Protein AF-A0A0X3W0X3-F1 (afdb_monomer_lite)

Sequence (155 aa):
MVLRRHDHRSLRGWVQRVNMFHTEGRLDRLHELTGGWPLLVDRAHRLHEELGDPDEVLRHLAGLRADRAQARAFAEATGVYADQLLAAGYQALTDEFKDDLFDLEGAVTAVALKIDDEDEARWIVDFLDALQVFDREDAQLRLESVLRECVALNG

Structure (mmCIF, N/CA/C/O backbone):
data_AF-A0A0X3W0X3-F1
#
_entry.id   AF-A0A0X3W0X3-F1
#
loop_
_atom_site.group_PDB
_atom_site.id
_atom_site.type_symbol
_atom_site.label_atom_id
_atom_site.label_alt_id
_atom_site.label_comp_id
_atom_site.label_asym_id
_atom_site.label_entity_id
_atom_site.label_seq_id
_atom_site.pdbx_PDB_ins_code
_atom_site.Cartn_x
_atom_site.Cartn_y
_atom_site.Cartn_z
_atom_site.occupancy
_atom_site.B_iso_or_equiv
_atom_site.auth_seq_id
_atom_site.auth_comp_id
_atom_site.auth_asym_id
_atom_site.auth_atom_id
_atom_site.pdbx_PDB_model_num
ATOM 1 N N . MET A 1 1 ? -8.403 -14.272 -8.710 1.00 42.38 1 MET A N 1
ATOM 2 C CA . MET A 1 1 ? -9.332 -13.138 -8.527 1.00 42.38 1 MET A CA 1
ATOM 3 C C . MET A 1 1 ? -8.670 -12.201 -7.534 1.00 42.38 1 MET A C 1
ATOM 5 O O . MET A 1 1 ? -8.570 -12.570 -6.373 1.00 42.38 1 MET A O 1
ATOM 9 N N . VAL A 1 2 ? -8.109 -11.083 -8.000 1.00 53.50 2 VAL A N 1
ATOM 10 C CA . VAL A 1 2 ? -7.491 -10.074 -7.122 1.00 53.50 2 VAL A CA 1
ATOM 11 C C . VAL A 1 2 ? -8.631 -9.336 -6.419 1.00 53.50 2 VAL A C 1
ATOM 13 O O . VAL A 1 2 ? -9.566 -8.881 -7.081 1.00 53.50 2 VAL A O 1
ATOM 16 N N . LEU A 1 3 ? -8.631 -9.313 -5.085 1.00 61.25 3 LEU A N 1
ATOM 17 C CA . LEU A 1 3 ? -9.647 -8.585 -4.326 1.00 61.25 3 LEU A CA 1
ATOM 18 C C . LEU A 1 3 ? -9.376 -7.089 -4.476 1.00 61.25 3 LEU A C 1
ATOM 20 O O . LEU A 1 3 ? -8.299 -6.615 -4.126 1.00 61.25 3 LEU A O 1
ATOM 24 N N . ARG A 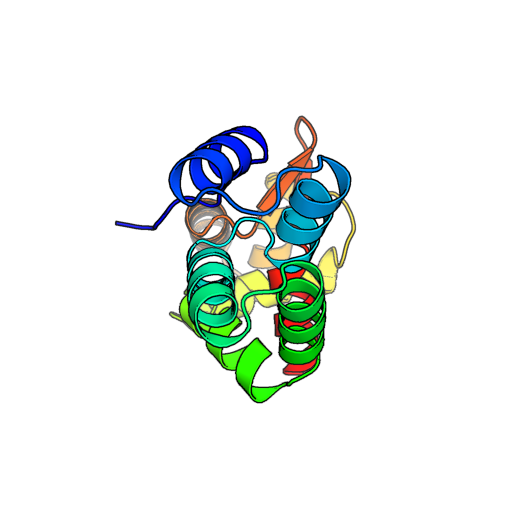1 4 ? -10.359 -6.362 -5.013 1.00 80.75 4 ARG A N 1
ATOM 25 C CA . ARG A 1 4 ? -10.229 -4.933 -5.288 1.00 80.75 4 ARG A CA 1
ATOM 26 C C . ARG A 1 4 ? -10.150 -4.137 -3.978 1.00 80.75 4 ARG A C 1
ATOM 28 O O . ARG A 1 4 ? -11.010 -4.328 -3.118 1.00 80.75 4 ARG A O 1
ATOM 35 N N . ARG A 1 5 ? -9.179 -3.225 -3.854 1.00 89.81 5 ARG A N 1
ATOM 36 C CA . ARG A 1 5 ? -9.085 -2.216 -2.789 1.00 89.81 5 ARG A CA 1
ATOM 37 C C . ARG A 1 5 ? -10.403 -1.460 -2.648 1.00 89.81 5 ARG A C 1
ATOM 39 O O . ARG A 1 5 ? -11.030 -1.077 -3.641 1.00 89.81 5 ARG A O 1
ATOM 46 N N . HIS A 1 6 ? -10.807 -1.260 -1.402 1.00 85.19 6 HIS A N 1
ATOM 47 C CA . HIS A 1 6 ? -11.977 -0.492 -1.031 1.00 85.19 6 HIS A CA 1
ATOM 48 C C . HIS A 1 6 ? -11.707 1.004 -1.185 1.00 85.19 6 HIS A C 1
ATOM 50 O O . HIS A 1 6 ? -10.951 1.581 -0.412 1.00 85.19 6 HIS A O 1
ATOM 56 N N . ASP A 1 7 ? -12.373 1.648 -2.141 1.00 83.88 7 ASP A N 1
ATOM 57 C CA . ASP A 1 7 ? -12.522 3.104 -2.125 1.00 83.88 7 ASP A CA 1
ATOM 58 C C . ASP A 1 7 ? -13.420 3.558 -0.952 1.00 83.88 7 ASP A C 1
ATOM 60 O O . ASP A 1 7 ? -14.127 2.757 -0.332 1.00 83.88 7 ASP A O 1
ATOM 64 N N . HIS A 1 8 ? -13.459 4.863 -0.663 1.00 81.00 8 HIS A N 1
ATOM 65 C CA . HIS A 1 8 ? -14.288 5.413 0.421 1.00 81.00 8 HIS A CA 1
ATOM 66 C C . HIS A 1 8 ? -15.764 4.985 0.334 1.00 81.00 8 HIS A C 1
ATOM 68 O O . HIS A 1 8 ? -16.419 4.753 1.353 1.00 81.00 8 HIS A O 1
ATOM 74 N N . ARG A 1 9 ? -16.308 4.842 -0.882 1.00 83.44 9 ARG A N 1
ATOM 75 C CA . ARG A 1 9 ? -17.707 4.454 -1.099 1.00 83.44 9 ARG A CA 1
ATOM 76 C C . ARG A 1 9 ? -17.956 2.991 -0.736 1.00 83.44 9 ARG A C 1
ATOM 78 O O . ARG A 1 9 ? -18.929 2.682 -0.048 1.00 83.44 9 ARG A O 1
ATOM 85 N N . SER A 1 10 ? -17.113 2.088 -1.215 1.00 84.31 10 SER A N 1
ATOM 86 C CA . SER A 1 10 ? -17.209 0.657 -0.938 1.00 84.31 10 SER A CA 1
ATOM 87 C C . SER A 1 10 ? -16.852 0.346 0.513 1.00 84.31 10 SER A C 1
ATOM 89 O O . SER A 1 10 ? -17.510 -0.508 1.108 1.00 84.31 10 SER A O 1
ATOM 91 N N . LEU A 1 11 ? -15.920 1.092 1.118 1.00 84.44 11 LEU A N 1
ATOM 92 C CA . LEU A 1 11 ? -15.623 1.005 2.545 1.00 84.44 11 LEU A CA 1
ATOM 93 C C . LEU A 1 11 ? -16.825 1.452 3.383 1.00 84.44 11 LEU A C 1
ATOM 95 O O . LEU A 1 11 ? -17.216 0.743 4.302 1.00 84.44 11 LEU A O 1
ATOM 99 N N . ARG A 1 12 ? -17.501 2.551 3.018 1.00 83.12 12 ARG A N 1
ATOM 100 C CA . ARG A 1 12 ? -18.757 2.976 3.667 1.00 83.12 12 ARG A CA 1
ATOM 101 C C . ARG A 1 12 ? -19.829 1.882 3.598 1.00 83.12 12 ARG A C 1
ATOM 103 O O . ARG A 1 12 ? -20.483 1.598 4.598 1.00 83.12 12 ARG A O 1
ATOM 110 N N . GLY A 1 13 ? -19.990 1.241 2.439 1.00 82.88 13 GLY A N 1
ATOM 111 C CA . GLY A 1 13 ? -20.916 0.116 2.272 1.00 82.88 13 GLY A CA 1
ATOM 112 C C . GLY A 1 13 ? -20.517 -1.126 3.079 1.00 82.88 13 GLY A C 1
ATOM 113 O O . GLY A 1 13 ? -21.378 -1.840 3.591 1.00 82.88 13 GLY A O 1
ATOM 114 N N . TRP A 1 14 ? -19.218 -1.386 3.232 1.00 83.94 14 TRP A N 1
ATOM 115 C CA . TRP A 1 14 ? -18.713 -2.426 4.124 1.00 83.94 14 TRP A CA 1
ATOM 116 C C . TRP A 1 14 ? -19.047 -2.103 5.584 1.00 83.94 14 TRP A C 1
ATOM 118 O O . TRP A 1 14 ? -19.745 -2.891 6.218 1.00 83.94 14 TRP A O 1
ATOM 128 N N . VAL A 1 15 ? -18.686 -0.909 6.061 1.00 82.56 15 VAL A N 1
ATOM 129 C CA . VAL A 1 15 ? -18.931 -0.421 7.427 1.00 82.56 15 VAL A CA 1
ATOM 130 C C . VAL A 1 15 ? -20.416 -0.489 7.816 1.00 82.56 15 VAL A C 1
ATOM 132 O O . VAL A 1 15 ? -20.745 -0.876 8.937 1.00 82.56 15 VAL A O 1
ATOM 135 N N . GLN A 1 16 ? -21.328 -0.183 6.887 1.00 81.56 16 GLN A N 1
ATOM 136 C CA . GLN A 1 16 ? -22.775 -0.310 7.1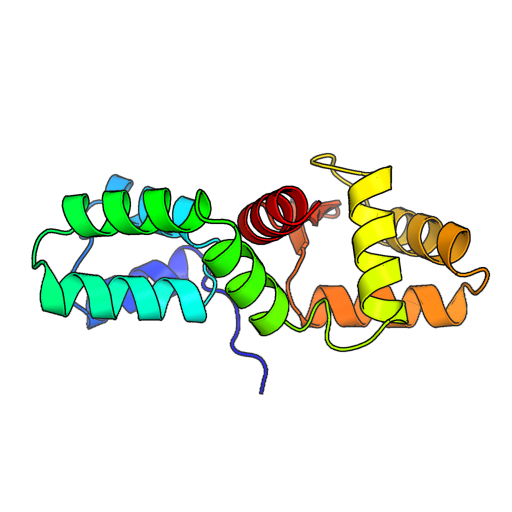07 1.00 81.56 16 GLN A CA 1
ATOM 137 C C . GLN A 1 16 ? -23.228 -1.760 7.326 1.00 81.56 16 GLN A C 1
ATOM 139 O O . GLN A 1 16 ? -24.101 -2.000 8.156 1.00 81.56 16 GLN A O 1
ATOM 144 N N . ARG A 1 17 ? -22.645 -2.732 6.610 1.00 78.94 17 ARG A N 1
ATOM 145 C CA . ARG A 1 17 ? -22.991 -4.158 6.764 1.00 78.94 17 ARG A CA 1
ATOM 146 C C . ARG A 1 17 ? -22.500 -4.729 8.082 1.00 78.94 17 ARG A C 1
ATOM 148 O O . ARG A 1 17 ? -23.203 -5.519 8.700 1.00 78.94 17 ARG A O 1
ATOM 155 N N . VAL A 1 18 ? -21.301 -4.334 8.489 1.00 75.81 18 VAL A N 1
ATOM 156 C CA . VAL A 1 18 ? -20.687 -4.804 9.732 1.00 75.81 18 VAL A CA 1
ATOM 157 C C . VAL A 1 18 ? -21.079 -3.954 10.952 1.00 75.81 18 VAL A C 1
ATOM 159 O O . VAL A 1 18 ? -20.648 -4.247 12.061 1.00 75.81 18 VAL A O 1
ATOM 162 N N . ASN A 1 19 ? -21.923 -2.930 10.752 1.00 74.62 19 ASN A N 1
ATOM 163 C CA . ASN A 1 19 ? -22.467 -2.026 11.768 1.00 74.62 19 ASN A CA 1
ATOM 164 C C . ASN A 1 19 ? -21.405 -1.499 12.759 1.00 74.62 19 ASN A C 1
ATOM 166 O O . ASN A 1 19 ? -21.554 -1.630 13.972 1.00 74.62 19 ASN A O 1
ATOM 170 N N . MET A 1 20 ? -20.322 -0.924 12.228 1.00 73.94 20 MET A N 1
ATOM 171 C CA . MET A 1 20 ? -19.208 -0.356 13.009 1.00 73.94 20 MET A CA 1
ATOM 172 C C . MET A 1 20 ? -18.789 1.020 12.459 1.00 73.94 20 MET A C 1
ATOM 174 O O . MET A 1 20 ? -19.489 1.553 11.609 1.00 73.94 20 MET A O 1
ATOM 178 N N . PHE A 1 21 ? -17.699 1.629 12.960 1.00 76.88 21 PHE A N 1
ATOM 179 C CA . PHE A 1 21 ? -17.067 2.876 12.454 1.00 76.88 21 PHE A CA 1
ATOM 180 C C . PHE A 1 21 ? -18.032 3.960 11.914 1.00 76.88 21 PHE A C 1
ATOM 182 O O . PHE A 1 21 ? -17.801 4.552 10.865 1.00 76.88 21 PHE A O 1
ATOM 189 N N . HIS A 1 22 ? -19.131 4.227 12.627 1.00 74.44 22 HIS A N 1
ATOM 190 C CA . HIS A 1 22 ? -20.265 5.000 12.095 1.00 74.44 22 HIS A CA 1
ATOM 191 C C . HIS A 1 22 ? -20.010 6.493 11.866 1.00 74.44 22 HIS A C 1
ATOM 193 O O . HIS A 1 22 ? -20.834 7.165 11.248 1.00 74.44 22 HIS A O 1
ATOM 199 N N . THR A 1 23 ? -18.916 7.031 12.398 1.00 83.31 23 THR A N 1
ATOM 200 C CA . THR A 1 23 ? -18.562 8.437 12.212 1.00 83.31 23 THR A CA 1
ATOM 201 C C . THR A 1 23 ? -17.663 8.579 10.993 1.00 83.31 23 THR A C 1
ATOM 203 O O . THR A 1 23 ? -16.784 7.746 10.773 1.00 83.31 23 THR A O 1
ATOM 206 N N . GLU A 1 24 ? -17.843 9.654 10.223 1.00 81.25 24 GLU A N 1
ATOM 207 C CA . GLU A 1 24 ? -17.000 9.914 9.046 1.00 81.25 24 GLU A CA 1
ATOM 208 C C . GLU A 1 24 ? -15.513 9.951 9.427 1.00 81.25 24 GLU A C 1
ATOM 210 O O . GLU A 1 24 ? -14.723 9.243 8.820 1.00 81.25 24 GLU A O 1
ATOM 215 N N . GLY A 1 25 ? -15.151 10.589 10.546 1.00 85.94 25 GLY A N 1
ATOM 216 C CA . GLY A 1 25 ? -13.759 10.599 11.014 1.00 85.94 25 GLY A CA 1
ATOM 217 C C . GLY A 1 25 ? -1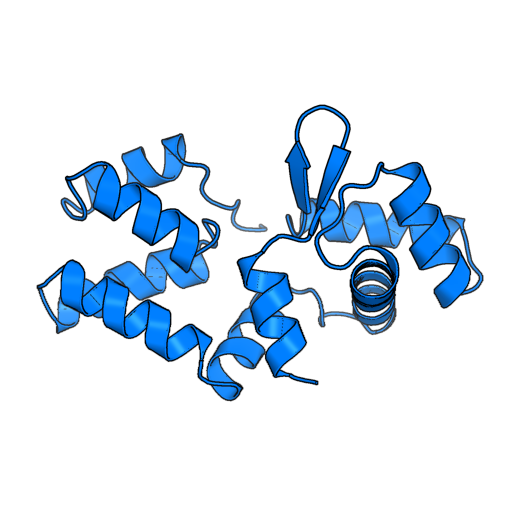3.171 9.217 11.344 1.00 85.94 25 GLY A C 1
ATOM 218 O O . GLY A 1 25 ? -11.971 9.010 11.185 1.00 85.94 25 GLY A O 1
ATOM 219 N N . ARG A 1 26 ? -13.984 8.240 11.774 1.00 87.69 26 ARG A N 1
ATOM 220 C CA . ARG A 1 26 ? -13.509 6.862 12.000 1.00 87.69 26 ARG A CA 1
ATOM 221 C C . ARG A 1 26 ? -13.390 6.080 10.698 1.00 87.69 26 ARG A C 1
ATOM 223 O O . ARG A 1 26 ? -12.477 5.270 10.572 1.00 87.69 26 ARG A O 1
ATOM 230 N N . LEU A 1 27 ? -14.290 6.322 9.747 1.00 88.44 27 LEU A N 1
ATOM 231 C CA . LEU A 1 27 ? -14.207 5.749 8.406 1.00 88.44 27 LEU A CA 1
ATOM 232 C C . LEU A 1 27 ? -12.954 6.250 7.676 1.00 88.44 27 LEU A C 1
ATOM 234 O O . LEU A 1 27 ? -12.218 5.438 7.121 1.00 88.44 27 LEU A O 1
ATOM 238 N N . ASP A 1 28 ? -12.686 7.553 7.737 1.00 89.81 28 ASP A N 1
ATOM 239 C CA . ASP A 1 28 ? -11.507 8.169 7.126 1.00 89.81 28 ASP A CA 1
ATOM 240 C C . ASP A 1 28 ? -10.230 7.613 7.761 1.00 89.81 28 ASP A C 1
ATOM 242 O O . ASP A 1 28 ? -9.312 7.190 7.060 1.00 89.81 28 ASP A O 1
ATOM 246 N N . ARG A 1 29 ? -10.205 7.495 9.096 1.00 91.38 29 ARG A N 1
ATOM 247 C CA . ARG A 1 29 ? -9.070 6.897 9.806 1.00 91.38 29 ARG A CA 1
ATOM 248 C C . ARG A 1 29 ? -8.876 5.420 9.469 1.00 91.38 29 ARG A C 1
ATOM 250 O O . ARG A 1 29 ? -7.740 4.965 9.365 1.00 91.38 29 ARG A O 1
ATOM 257 N N . LEU A 1 30 ? -9.956 4.658 9.291 1.00 91.81 30 LEU A N 1
ATOM 258 C CA . LEU A 1 30 ? -9.875 3.272 8.834 1.00 91.81 30 LEU A CA 1
ATOM 259 C C . LEU A 1 30 ? -9.295 3.202 7.417 1.00 91.81 30 LEU A C 1
ATOM 261 O O . LEU A 1 30 ? -8.426 2.370 7.160 1.00 91.81 30 LEU A O 1
ATOM 265 N N . HIS A 1 31 ? -9.742 4.069 6.507 1.00 91.88 31 HIS A N 1
ATOM 266 C CA . HIS A 1 31 ? -9.207 4.130 5.150 1.00 91.88 31 HIS A CA 1
ATOM 267 C C . HIS A 1 31 ? -7.718 4.497 5.157 1.00 91.88 31 HIS A C 1
ATOM 269 O O . HIS A 1 31 ? -6.927 3.805 4.532 1.00 91.88 31 HIS A O 1
ATOM 275 N N . GLU A 1 32 ? -7.313 5.512 5.920 1.00 92.00 32 GLU A N 1
ATOM 276 C CA . GLU A 1 32 ? -5.908 5.910 6.089 1.00 92.00 32 GLU A CA 1
ATOM 277 C C . GLU A 1 32 ? -5.046 4.764 6.643 1.00 92.00 32 GLU A C 1
ATOM 279 O O . GLU A 1 32 ? -3.923 4.533 6.193 1.00 92.00 32 GLU A O 1
ATOM 284 N N . LEU A 1 33 ? -5.572 4.010 7.615 1.00 92.50 33 LEU A N 1
ATOM 285 C CA . LEU A 1 33 ? -4.839 2.911 8.235 1.00 92.50 33 LEU A CA 1
ATOM 286 C C . LEU A 1 33 ? -4.729 1.678 7.340 1.00 92.50 33 LEU A C 1
ATOM 288 O O . LEU A 1 33 ? -3.759 0.934 7.471 1.00 92.50 33 LEU A O 1
ATOM 292 N N . THR A 1 34 ? -5.698 1.460 6.456 1.00 92.88 34 THR A N 1
ATOM 293 C CA . THR A 1 34 ? -5.798 0.232 5.659 1.00 92.88 34 THR A CA 1
ATOM 294 C C . THR A 1 34 ? -5.497 0.429 4.183 1.00 92.88 34 THR A C 1
ATOM 296 O O . THR A 1 34 ? -5.371 -0.569 3.488 1.00 92.88 34 THR A O 1
ATOM 299 N N . GLY A 1 35 ? -5.454 1.659 3.668 1.00 91.62 35 GLY A N 1
ATOM 300 C CA . GLY A 1 35 ? -5.383 1.950 2.231 1.00 91.62 35 GLY A CA 1
ATOM 301 C C . GLY A 1 35 ? -6.562 1.368 1.438 1.00 91.62 35 GLY A C 1
ATOM 302 O O . GLY A 1 35 ? -6.492 1.254 0.214 1.00 91.62 35 GLY A O 1
ATOM 303 N N . GLY A 1 36 ? -7.617 0.908 2.125 1.00 92.06 36 GLY A N 1
ATOM 304 C CA . GLY A 1 36 ? -8.688 0.104 1.540 1.00 92.06 36 GLY A CA 1
ATOM 305 C C . GLY A 1 36 ? -8.306 -1.350 1.237 1.00 92.06 36 GLY A C 1
ATOM 306 O O . GLY A 1 36 ? -9.106 -2.068 0.638 1.00 92.06 36 GLY A O 1
ATOM 307 N N . TRP A 1 37 ? -7.118 -1.823 1.620 1.00 92.75 37 TRP A N 1
ATOM 308 C CA . TRP A 1 37 ? -6.688 -3.195 1.354 1.00 92.75 37 TRP A CA 1
ATOM 309 C C . TRP A 1 37 ? -7.613 -4.209 2.041 1.00 92.75 37 TRP A C 1
ATOM 311 O O . TRP A 1 37 ? -7.723 -4.184 3.271 1.00 92.75 37 TRP A O 1
ATOM 321 N N . PRO A 1 38 ? -8.235 -5.145 1.295 1.00 89.56 38 PRO A N 1
ATOM 322 C CA . PRO A 1 38 ? -9.194 -6.101 1.854 1.00 89.56 38 PRO A CA 1
ATOM 323 C C . PRO A 1 38 ? -8.624 -6.896 3.031 1.00 89.56 38 PRO A C 1
ATOM 325 O O . PRO A 1 38 ? -9.283 -7.034 4.052 1.00 89.56 38 PRO A O 1
ATOM 328 N N . LEU A 1 39 ? -7.352 -7.302 2.958 1.00 89.25 39 LEU A N 1
ATOM 329 C CA . LEU A 1 39 ? -6.675 -8.018 4.044 1.00 89.25 39 LEU A CA 1
ATOM 330 C C . LEU A 1 39 ? -6.626 -7.215 5.358 1.00 89.25 39 LEU A C 1
ATOM 332 O O . LEU A 1 39 ? -6.787 -7.783 6.441 1.00 89.25 39 LEU A O 1
ATOM 336 N N . LEU A 1 40 ? -6.393 -5.902 5.276 1.00 91.75 40 LEU A N 1
ATOM 337 C CA . LEU A 1 40 ? -6.323 -5.024 6.444 1.00 91.75 40 LEU A CA 1
ATOM 338 C C . LEU A 1 40 ? -7.723 -4.648 6.949 1.00 91.75 40 LEU A C 1
ATOM 340 O O . LEU A 1 40 ? -7.928 -4.574 8.159 1.00 91.75 40 LEU A O 1
ATOM 344 N N . VAL A 1 41 ? -8.698 -4.491 6.049 1.00 91.50 41 VAL A N 1
ATOM 345 C CA . VAL A 1 41 ? -10.115 -4.280 6.396 1.00 91.50 41 VAL A CA 1
ATOM 346 C C . VAL A 1 41 ? -10.700 -5.515 7.098 1.00 91.50 41 VAL A C 1
ATOM 348 O O . VAL A 1 41 ? -11.312 -5.396 8.158 1.00 91.50 41 VAL A O 1
ATOM 351 N N . ASP A 1 42 ? -10.425 -6.719 6.596 1.00 89.56 42 ASP A N 1
ATOM 352 C CA . ASP A 1 42 ? -10.823 -7.980 7.236 1.00 89.56 42 ASP A CA 1
ATOM 353 C C . ASP A 1 42 ? -10.119 -8.178 8.586 1.00 89.56 42 ASP A C 1
ATOM 355 O O . ASP A 1 42 ? -10.675 -8.743 9.530 1.00 89.56 42 ASP A O 1
ATOM 359 N N . ARG A 1 43 ? -8.882 -7.688 8.725 1.00 89.31 43 ARG A N 1
ATOM 360 C CA . ARG A 1 43 ? -8.191 -7.676 10.019 1.00 89.31 43 ARG A CA 1
ATOM 361 C C . ARG A 1 43 ? -8.839 -6.707 11.005 1.00 89.31 43 ARG A C 1
ATOM 363 O O . ARG A 1 43 ? -8.987 -7.071 12.168 1.00 89.31 43 ARG A O 1
ATOM 370 N N . ALA A 1 44 ? -9.256 -5.525 10.551 1.00 90.75 44 ALA A N 1
ATOM 371 C CA . ALA A 1 44 ? -10.024 -4.585 11.363 1.00 90.75 44 ALA A CA 1
ATOM 372 C C . ALA A 1 44 ? -11.316 -5.232 11.882 1.00 90.75 44 ALA A C 1
ATOM 374 O O . ALA A 1 44 ? -11.661 -5.069 13.050 1.00 90.75 44 ALA A O 1
ATOM 375 N N . HIS A 1 45 ? -11.986 -6.024 11.037 1.00 89.25 45 HIS A N 1
ATOM 376 C CA . HIS A 1 45 ? -13.180 -6.766 11.433 1.00 89.25 45 HIS A CA 1
ATOM 377 C C . HIS A 1 45 ? -12.919 -7.733 12.587 1.00 89.25 45 HIS A C 1
ATOM 379 O O . HIS A 1 45 ? -13.627 -7.689 13.588 1.00 89.25 45 HIS A O 1
ATOM 385 N N . ARG A 1 46 ? -11.886 -8.575 12.462 1.00 89.56 46 ARG A N 1
ATOM 386 C CA . ARG A 1 46 ? -11.538 -9.578 13.482 1.00 89.56 46 ARG A CA 1
ATOM 387 C C . ARG A 1 46 ? -11.133 -8.934 14.805 1.00 89.56 46 ARG A C 1
ATOM 389 O O . ARG A 1 46 ? -11.617 -9.335 15.854 1.00 89.56 46 ARG A O 1
ATOM 396 N N . LEU A 1 47 ? -10.316 -7.881 14.752 1.00 90.38 47 LEU A N 1
ATOM 397 C CA . LEU A 1 47 ? -9.944 -7.119 15.949 1.00 90.38 47 LEU A CA 1
ATOM 398 C C . LEU A 1 47 ? -11.168 -6.513 16.640 1.00 90.38 47 LEU A C 1
ATOM 400 O O . LEU A 1 47 ? -11.211 -6.437 17.862 1.00 90.38 47 LEU A O 1
ATOM 404 N N . HIS A 1 48 ? -12.174 -6.092 15.874 1.00 87.31 48 HIS A N 1
ATOM 405 C CA . HIS A 1 48 ? -13.418 -5.594 16.443 1.00 87.31 48 HIS A CA 1
ATOM 406 C C . HIS A 1 48 ? -14.222 -6.694 17.148 1.00 87.31 48 HIS A C 1
ATOM 408 O O . HIS A 1 48 ? -14.782 -6.431 18.208 1.00 87.31 48 HIS A O 1
ATOM 414 N N . GLU A 1 49 ? -14.275 -7.914 16.606 1.00 87.62 49 GLU A N 1
ATOM 415 C CA . GLU A 1 49 ? -14.924 -9.050 17.282 1.00 87.62 49 GLU A CA 1
ATOM 416 C C . GLU A 1 49 ? -14.261 -9.381 18.629 1.00 87.62 49 GLU A C 1
ATOM 418 O O . GLU A 1 49 ? -14.939 -9.816 19.558 1.00 87.62 49 GLU A O 1
ATOM 423 N N . GLU A 1 50 ? -12.953 -9.139 18.747 1.00 88.25 50 GLU A N 1
ATOM 424 C CA . GLU A 1 50 ? -12.173 -9.388 19.963 1.00 88.25 50 GLU A CA 1
ATOM 425 C C . GLU A 1 50 ? -12.255 -8.241 20.985 1.00 88.25 50 GLU A C 1
ATOM 427 O O . GLU A 1 50 ? -12.385 -8.492 22.183 1.00 88.25 50 GLU A O 1
ATOM 432 N N . LEU A 1 51 ? -12.161 -6.987 20.529 1.00 89.12 51 LEU A N 1
ATOM 433 C CA . LEU A 1 51 ? -12.005 -5.808 21.393 1.00 89.12 51 LEU A CA 1
ATOM 434 C C . LEU A 1 51 ? -13.320 -5.057 21.643 1.00 89.12 51 LEU A C 1
ATOM 436 O O . LEU A 1 51 ? -13.489 -4.432 22.686 1.00 89.12 51 LEU A O 1
ATOM 440 N N . GLY A 1 52 ? -14.251 -5.076 20.688 1.00 83.75 52 GLY A N 1
ATOM 441 C CA . GLY A 1 52 ? -15.543 -4.383 20.766 1.00 83.75 52 GLY A CA 1
ATOM 442 C C . GLY A 1 52 ? -15.498 -2.846 20.715 1.00 83.75 52 GLY A C 1
ATOM 443 O O . GLY A 1 52 ? -16.542 -2.232 20.501 1.00 83.75 52 GLY A O 1
ATOM 444 N N . ASP A 1 53 ? -14.330 -2.209 20.876 1.00 88.44 53 ASP A N 1
ATOM 445 C CA . ASP A 1 53 ? -14.152 -0.754 20.758 1.00 88.44 53 ASP A CA 1
ATOM 446 C C . ASP A 1 53 ? -13.487 -0.365 19.416 1.00 88.44 53 ASP A C 1
ATOM 448 O O . ASP A 1 53 ? -12.312 -0.678 19.189 1.00 88.44 53 ASP A O 1
ATOM 452 N N . PRO A 1 54 ? -14.189 0.369 18.527 1.00 87.31 54 PRO A N 1
ATOM 453 C CA . PRO A 1 54 ? -13.628 0.896 17.284 1.00 87.31 54 PRO A CA 1
ATOM 454 C C . PRO A 1 54 ? -12.325 1.688 17.458 1.00 87.31 54 PRO A C 1
ATOM 456 O O . PRO A 1 54 ? -11.426 1.570 16.627 1.00 87.31 54 PRO A O 1
ATOM 459 N N . ASP A 1 55 ? -12.185 2.482 18.520 1.00 90.75 55 ASP A N 1
ATOM 460 C CA . ASP A 1 55 ? -10.988 3.304 18.716 1.00 90.75 55 ASP A CA 1
ATOM 461 C C . ASP A 1 55 ? -9.794 2.457 19.201 1.00 90.75 55 ASP A C 1
ATOM 463 O O . ASP A 1 55 ? -8.639 2.770 18.896 1.00 90.75 55 ASP A O 1
ATOM 467 N N . GLU A 1 56 ? -10.040 1.343 19.902 1.00 91.56 56 GLU A N 1
ATOM 468 C CA . GLU A 1 56 ? -9.015 0.331 20.200 1.00 91.56 56 GLU A CA 1
ATOM 469 C C . GLU A 1 56 ? -8.567 -0.421 18.954 1.00 91.56 56 GLU A C 1
ATOM 471 O O . GLU A 1 56 ? -7.365 -0.614 18.761 1.00 91.56 56 GLU A O 1
ATOM 476 N N . VAL A 1 57 ? -9.500 -0.767 18.067 1.00 91.62 57 VAL A N 1
ATOM 477 C CA . VAL A 1 57 ? -9.177 -1.406 16.786 1.00 91.62 57 VAL A CA 1
ATOM 478 C C . VAL A 1 57 ? -8.274 -0.507 15.942 1.00 91.62 57 VAL A C 1
ATOM 480 O O . VAL A 1 57 ? -7.244 -0.971 15.452 1.00 91.62 57 VAL A O 1
ATOM 483 N N . LEU A 1 58 ? -8.600 0.785 15.809 1.00 92.25 58 LEU A N 1
ATOM 484 C CA . LEU A 1 58 ? -7.771 1.735 15.054 1.00 92.25 58 LEU A CA 1
ATOM 485 C C . LEU A 1 58 ? -6.376 1.891 15.679 1.00 92.25 58 LEU A C 1
ATOM 487 O O . LEU A 1 58 ? -5.379 1.923 14.955 1.00 92.25 58 LEU A O 1
ATOM 491 N N . ARG A 1 59 ? -6.279 1.937 17.016 1.00 91.62 59 ARG A N 1
ATOM 492 C CA . ARG A 1 59 ? -4.984 1.956 17.720 1.00 91.62 59 ARG A CA 1
ATOM 493 C C . ARG A 1 59 ? -4.175 0.687 17.459 1.00 91.62 59 ARG A C 1
ATOM 495 O O . ARG A 1 59 ? -2.975 0.776 17.207 1.00 91.62 59 ARG A O 1
ATOM 502 N N . HIS A 1 60 ? -4.817 -0.476 17.487 1.00 90.62 60 HIS A N 1
ATOM 503 C CA . HIS A 1 60 ? -4.148 -1.749 17.246 1.00 90.62 60 HIS A CA 1
ATOM 504 C C . HIS A 1 60 ? -3.669 -1.868 15.791 1.00 90.62 60 HIS A C 1
ATOM 506 O O . HIS A 1 60 ? -2.523 -2.239 15.554 1.00 90.62 60 HIS A O 1
ATOM 512 N N . LEU A 1 61 ? -4.490 -1.470 14.812 1.00 90.19 61 LEU A N 1
ATOM 513 C CA . LEU A 1 61 ? -4.097 -1.408 13.397 1.00 90.19 61 LEU A CA 1
ATOM 514 C C . LEU A 1 61 ? -2.900 -0.482 13.163 1.00 90.19 61 LEU A C 1
ATOM 516 O O . LEU A 1 61 ? -1.983 -0.844 12.427 1.00 90.19 61 LEU A O 1
ATOM 520 N N . ALA A 1 62 ? -2.872 0.680 13.817 1.00 89.38 62 ALA A N 1
ATOM 521 C CA . ALA A 1 62 ? -1.723 1.580 13.755 1.00 89.38 62 ALA A CA 1
ATOM 522 C C . ALA A 1 62 ? -0.453 0.930 14.336 1.00 89.38 62 ALA A C 1
ATOM 524 O O . ALA A 1 62 ? 0.614 1.028 13.736 1.00 89.38 62 ALA A O 1
ATOM 525 N N . GLY A 1 63 ? -0.570 0.219 15.463 1.00 85.38 63 GLY A N 1
ATOM 526 C CA . GLY A 1 63 ? 0.547 -0.514 16.067 1.00 85.38 63 GLY A CA 1
ATOM 527 C C . GLY A 1 63 ? 1.089 -1.632 15.172 1.00 85.38 63 GLY A C 1
ATOM 528 O O . GLY A 1 63 ? 2.298 -1.819 15.083 1.00 85.38 63 GLY A O 1
ATOM 529 N N . LEU A 1 64 ? 0.212 -2.327 14.447 1.00 76.19 64 LEU A N 1
ATOM 530 C CA . LEU A 1 64 ? 0.604 -3.377 13.505 1.00 76.19 64 LEU A CA 1
ATOM 531 C C . LEU A 1 64 ? 1.410 -2.842 12.321 1.00 76.19 64 LEU A C 1
ATOM 533 O O . LEU A 1 64 ? 2.312 -3.526 11.851 1.00 76.19 64 LEU A O 1
ATOM 537 N N . ARG A 1 65 ? 1.130 -1.619 11.863 1.00 77.38 65 ARG A N 1
ATOM 538 C CA . ARG A 1 65 ? 1.938 -0.968 10.822 1.00 77.38 65 ARG A CA 1
ATOM 539 C C . ARG A 1 65 ? 3.340 -0.604 11.293 1.00 77.38 65 ARG A C 1
ATOM 541 O O . ARG A 1 65 ? 4.214 -0.462 10.455 1.00 77.38 65 ARG A O 1
ATOM 548 N N . ALA A 1 66 ? 3.571 -0.484 12.600 1.00 82.38 66 ALA A N 1
ATOM 549 C CA . ALA A 1 66 ? 4.905 -0.261 13.158 1.00 82.38 66 ALA A CA 1
ATOM 550 C C . ALA A 1 66 ? 5.703 -1.566 13.367 1.00 82.38 66 ALA A C 1
ATOM 552 O O . ALA A 1 66 ? 6.899 -1.517 13.659 1.00 82.38 66 ALA A O 1
ATOM 553 N N . ASP A 1 67 ? 5.067 -2.733 13.224 1.00 88.94 67 ASP A N 1
ATOM 554 C CA . ASP A 1 67 ? 5.708 -4.040 13.358 1.00 88.94 67 ASP A CA 1
ATOM 555 C C . ASP A 1 67 ? 6.252 -4.513 12.000 1.00 88.94 67 ASP A C 1
ATOM 557 O O . ASP A 1 67 ? 5.499 -4.752 11.055 1.00 88.94 67 ASP A O 1
ATOM 561 N N . ARG A 1 68 ? 7.576 -4.698 11.912 1.00 88.19 68 ARG A N 1
ATOM 562 C CA . ARG A 1 68 ? 8.255 -5.133 10.679 1.00 88.19 68 ARG A CA 1
ATOM 563 C C . ARG A 1 68 ? 7.773 -6.486 10.158 1.00 88.19 68 ARG A C 1
ATOM 565 O O . ARG A 1 68 ? 7.653 -6.661 8.952 1.00 88.19 68 ARG A O 1
ATOM 572 N N . ALA A 1 69 ? 7.503 -7.454 11.031 1.00 89.25 69 ALA A N 1
ATOM 573 C CA . ALA A 1 69 ? 7.050 -8.773 10.596 1.00 89.25 69 ALA A CA 1
ATOM 574 C C . ALA A 1 69 ? 5.640 -8.694 9.997 1.00 89.25 69 ALA A C 1
ATOM 576 O O . ALA A 1 69 ? 5.349 -9.344 8.993 1.00 89.25 69 ALA A O 1
ATOM 577 N N . GLN A 1 70 ? 4.778 -7.861 10.582 1.00 88.38 70 GLN A N 1
ATOM 578 C CA . GLN A 1 70 ? 3.423 -7.632 10.080 1.00 88.38 70 GLN A CA 1
ATOM 579 C C . GLN A 1 70 ? 3.429 -6.826 8.776 1.00 88.38 70 GLN A C 1
ATOM 581 O O . GLN A 1 70 ? 2.719 -7.190 7.838 1.00 88.38 70 GLN A O 1
ATOM 586 N N . ALA A 1 71 ? 4.257 -5.782 8.693 1.00 89.56 71 ALA A N 1
ATOM 587 C CA . ALA A 1 71 ? 4.461 -4.989 7.483 1.00 89.56 71 ALA A CA 1
ATOM 588 C C . ALA A 1 71 ? 4.972 -5.855 6.320 1.00 89.56 71 ALA A C 1
ATOM 590 O O . ALA A 1 71 ? 4.444 -5.779 5.210 1.00 89.56 71 ALA A O 1
ATOM 591 N N . ARG A 1 72 ? 5.936 -6.744 6.589 1.00 89.19 72 ARG A N 1
ATOM 592 C CA . ARG A 1 72 ? 6.429 -7.726 5.620 1.00 89.19 72 ARG A CA 1
ATOM 593 C C . ARG A 1 72 ? 5.345 -8.686 5.151 1.00 89.19 72 ARG A C 1
ATOM 595 O O . ARG A 1 72 ? 5.152 -8.830 3.949 1.00 89.19 72 ARG A O 1
ATOM 602 N N . ALA A 1 73 ? 4.631 -9.317 6.081 1.00 90.06 73 ALA A N 1
ATOM 603 C CA . ALA A 1 73 ? 3.576 -10.270 5.742 1.00 90.06 73 ALA A CA 1
ATOM 604 C C . ALA A 1 73 ? 2.465 -9.617 4.904 1.00 90.06 73 ALA A C 1
ATOM 606 O O . ALA A 1 73 ? 1.927 -10.236 3.988 1.00 90.06 73 ALA A O 1
ATOM 607 N N . PHE A 1 74 ? 2.139 -8.354 5.192 1.00 91.06 74 PHE A N 1
ATOM 608 C CA . PHE A 1 74 ? 1.212 -7.574 4.383 1.00 91.06 74 PHE A CA 1
ATOM 609 C C . PHE A 1 74 ? 1.757 -7.320 2.971 1.00 91.06 74 PHE A C 1
ATOM 611 O O . PHE A 1 74 ? 1.066 -7.632 2.004 1.00 91.06 74 PHE A O 1
ATOM 618 N N . ALA A 1 75 ? 2.990 -6.818 2.843 1.00 90.81 75 ALA A N 1
ATOM 619 C CA . ALA A 1 75 ? 3.600 -6.553 1.542 1.00 90.81 75 ALA A CA 1
ATOM 620 C C . ALA A 1 75 ? 3.688 -7.828 0.682 1.00 90.81 75 ALA A C 1
ATOM 622 O O . ALA A 1 75 ? 3.284 -7.813 -0.477 1.00 90.81 75 ALA A O 1
ATOM 623 N N . GLU A 1 76 ? 4.099 -8.963 1.255 1.00 90.62 76 GLU A N 1
ATOM 624 C CA . GLU A 1 76 ? 4.102 -10.265 0.569 1.00 90.62 76 GLU A CA 1
ATOM 625 C C . GLU A 1 76 ? 2.696 -10.667 0.090 1.00 90.62 76 GLU A C 1
ATOM 627 O O . GLU A 1 76 ? 2.530 -11.103 -1.050 1.00 90.62 76 GLU A O 1
ATOM 632 N N . ALA A 1 77 ? 1.664 -10.450 0.911 1.00 91.38 77 ALA A N 1
ATOM 633 C CA . ALA A 1 77 ? 0.282 -10.767 0.556 1.00 91.38 77 ALA A CA 1
ATOM 634 C C . ALA A 1 77 ? -0.299 -9.883 -0.564 1.00 91.38 77 ALA A C 1
ATOM 636 O O . ALA A 1 77 ? -1.271 -10.291 -1.202 1.00 91.38 77 ALA A O 1
ATOM 637 N N . THR A 1 78 ? 0.281 -8.706 -0.835 1.00 89.44 78 THR A N 1
ATOM 638 C CA . THR A 1 78 ? -0.114 -7.882 -1.996 1.00 89.44 78 THR A CA 1
ATOM 639 C C . THR A 1 78 ? 0.341 -8.474 -3.329 1.00 89.44 78 THR A C 1
ATOM 641 O O . THR A 1 78 ? -0.197 -8.112 -4.371 1.00 89.44 78 THR A O 1
ATOM 644 N N . GLY A 1 79 ? 1.311 -9.393 -3.313 1.00 90.31 79 GLY A N 1
ATOM 645 C CA . GLY A 1 79 ? 1.885 -9.985 -4.520 1.00 90.31 79 GLY A CA 1
ATOM 646 C C . GLY A 1 79 ? 3.029 -9.179 -5.140 1.00 90.31 79 GLY A C 1
ATOM 647 O O . GLY A 1 79 ? 3.600 -9.632 -6.126 1.00 90.31 79 GLY A O 1
ATOM 648 N N . VAL A 1 80 ? 3.429 -8.045 -4.550 1.00 90.81 80 VAL A N 1
ATOM 649 C CA . VAL A 1 80 ? 4.563 -7.235 -5.041 1.00 90.81 80 VAL A CA 1
ATOM 650 C C . VAL A 1 80 ? 5.897 -7.999 -5.039 1.00 90.81 80 VAL A C 1
ATOM 652 O O . VAL A 1 80 ? 6.782 -7.721 -5.840 1.00 90.81 80 VAL A O 1
ATOM 655 N N . TYR A 1 81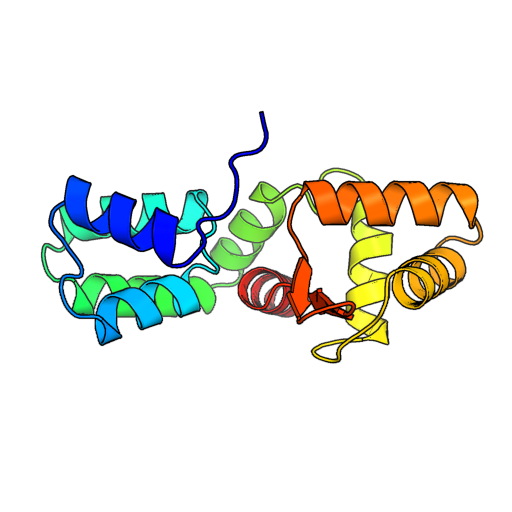 ? 6.019 -9.012 -4.175 1.00 91.31 81 TYR A N 1
ATOM 656 C CA . TYR A 1 81 ? 7.176 -9.909 -4.082 1.00 91.31 81 TYR A CA 1
ATOM 657 C C . TYR A 1 81 ? 6.933 -11.293 -4.705 1.00 91.31 81 TYR A C 1
ATOM 659 O O . TYR A 1 81 ? 7.685 -12.227 -4.430 1.00 91.31 81 TYR A O 1
ATOM 667 N N . ALA A 1 82 ? 5.878 -11.460 -5.511 1.00 89.62 82 ALA A N 1
ATOM 668 C CA . ALA A 1 82 ? 5.572 -12.745 -6.145 1.00 89.62 82 ALA A CA 1
ATOM 669 C C . ALA A 1 82 ? 6.618 -13.157 -7.197 1.00 89.62 82 ALA A C 1
ATOM 671 O O . ALA A 1 82 ? 6.772 -14.347 -7.467 1.00 89.62 82 ALA A O 1
ATOM 672 N N . ASP A 1 83 ? 7.328 -12.182 -7.767 1.00 92.50 83 ASP A N 1
ATOM 673 C CA . ASP A 1 83 ? 8.377 -12.369 -8.765 1.00 92.50 83 ASP A CA 1
ATOM 674 C C . ASP A 1 83 ? 9.516 -11.348 -8.563 1.00 92.50 83 ASP A C 1
ATOM 676 O O . ASP A 1 83 ? 9.300 -10.253 -8.038 1.00 92.50 83 ASP A O 1
ATOM 680 N N . GLN A 1 84 ? 10.742 -11.711 -8.958 1.00 92.75 84 GLN A N 1
ATOM 681 C CA . GLN A 1 84 ? 11.926 -10.865 -8.767 1.00 92.75 84 GLN A CA 1
ATOM 682 C C . GLN A 1 84 ? 11.906 -9.600 -9.632 1.00 92.75 84 GLN A C 1
ATOM 684 O O . GLN A 1 84 ? 12.342 -8.551 -9.160 1.00 92.75 84 GLN A O 1
ATOM 689 N N . LEU A 1 85 ? 11.401 -9.677 -10.866 1.00 93.75 85 LEU A N 1
ATOM 690 C CA . LEU A 1 85 ? 11.275 -8.524 -11.756 1.00 93.75 85 LEU A CA 1
ATOM 691 C C . LEU A 1 85 ? 10.181 -7.578 -11.262 1.00 93.75 85 LEU A C 1
ATOM 693 O O . LEU A 1 85 ? 10.400 -6.370 -11.229 1.00 93.75 85 LEU A O 1
ATOM 697 N N . LEU A 1 86 ? 9.054 -8.111 -10.775 1.00 93.88 86 LEU A N 1
ATOM 698 C CA . LEU A 1 86 ? 8.014 -7.296 -10.130 1.00 93.88 86 LEU A CA 1
ATOM 699 C C . LEU A 1 86 ? 8.549 -6.561 -8.898 1.00 93.88 86 LEU A C 1
ATOM 701 O O . LEU A 1 86 ? 8.335 -5.356 -8.753 1.00 93.88 86 LEU A O 1
ATOM 705 N N . ALA A 1 87 ? 9.292 -7.265 -8.042 1.00 94.75 87 ALA A N 1
ATOM 706 C CA . ALA A 1 87 ? 9.921 -6.667 -6.872 1.00 94.75 87 ALA A CA 1
ATOM 707 C C . ALA A 1 87 ? 10.935 -5.579 -7.268 1.00 94.75 87 ALA A C 1
ATOM 709 O O . ALA A 1 87 ? 10.960 -4.508 -6.662 1.00 94.75 87 ALA A O 1
ATOM 710 N N . ALA A 1 88 ? 11.746 -5.828 -8.302 1.00 95.50 88 ALA A N 1
ATOM 711 C CA . ALA A 1 88 ? 12.711 -4.862 -8.818 1.00 95.50 88 ALA A CA 1
ATOM 712 C C . ALA A 1 88 ? 12.029 -3.627 -9.424 1.00 95.50 88 ALA A C 1
ATOM 714 O O . ALA A 1 88 ? 12.481 -2.511 -9.174 1.00 95.50 88 ALA A O 1
ATOM 715 N N . GLY A 1 89 ? 10.935 -3.811 -10.166 1.00 96.56 89 GLY A N 1
ATOM 716 C CA . GLY A 1 89 ? 10.157 -2.715 -10.736 1.00 96.56 89 GLY A CA 1
ATOM 717 C C . GLY A 1 89 ? 9.475 -1.871 -9.666 1.00 96.56 89 GLY A C 1
ATOM 718 O O . GLY A 1 89 ? 9.588 -0.649 -9.686 1.00 96.56 89 GLY A O 1
ATOM 719 N N . TYR A 1 90 ? 8.852 -2.497 -8.665 1.00 96.38 90 TYR A N 1
ATOM 720 C CA . TYR A 1 90 ? 8.282 -1.756 -7.539 1.00 96.38 90 TYR A CA 1
ATOM 721 C C . TYR A 1 90 ? 9.350 -0.981 -6.754 1.00 96.38 90 TYR A C 1
ATOM 723 O O . TYR A 1 90 ? 9.137 0.177 -6.382 1.00 96.38 90 TYR A O 1
ATOM 731 N N . GLN A 1 91 ? 10.521 -1.589 -6.536 1.00 95.50 91 GLN A N 1
ATOM 732 C CA . GLN A 1 91 ? 11.647 -0.905 -5.904 1.00 95.50 91 GLN A CA 1
ATOM 733 C C . GLN A 1 91 ? 12.131 0.281 -6.746 1.00 95.50 91 GLN A C 1
ATOM 735 O O . GLN A 1 91 ? 12.383 1.339 -6.182 1.00 95.50 91 GLN A O 1
ATOM 740 N N . ALA A 1 92 ? 12.209 0.143 -8.074 1.00 96.81 92 ALA A N 1
ATOM 741 C CA . ALA A 1 92 ? 12.596 1.236 -8.966 1.00 96.81 92 ALA A CA 1
ATOM 742 C C . ALA A 1 92 ? 11.660 2.444 -8.827 1.00 96.81 92 ALA A C 1
ATOM 744 O O . ALA A 1 92 ? 12.127 3.568 -8.674 1.00 96.81 92 ALA A O 1
ATOM 745 N N . LEU A 1 93 ? 10.344 2.207 -8.796 1.00 97.12 93 LEU A N 1
ATOM 746 C CA . LEU A 1 93 ? 9.357 3.270 -8.587 1.00 97.12 93 LEU A CA 1
ATOM 747 C C . LEU A 1 93 ? 9.479 3.905 -7.196 1.00 97.12 93 LEU A C 1
ATOM 749 O O . LEU A 1 93 ? 9.343 5.118 -7.054 1.00 97.12 93 LEU A O 1
ATOM 753 N N . THR A 1 94 ? 9.742 3.091 -6.170 1.00 95.06 94 THR A N 1
ATOM 754 C CA . THR A 1 94 ? 9.909 3.566 -4.787 1.00 95.06 94 THR A CA 1
ATOM 755 C C . THR A 1 94 ? 11.157 4.435 -4.637 1.00 95.06 94 THR A C 1
ATOM 757 O O . THR A 1 94 ? 11.104 5.464 -3.964 1.00 95.06 94 THR A O 1
ATOM 760 N N . ASP A 1 95 ? 12.261 4.039 -5.273 1.00 94.50 95 ASP A N 1
ATOM 761 C CA . ASP A 1 95 ? 13.530 4.765 -5.246 1.00 94.50 95 ASP A CA 1
ATOM 762 C C . ASP A 1 95 ? 13.434 6.098 -6.008 1.00 94.50 95 ASP A C 1
ATOM 764 O O . ASP A 1 95 ? 13.916 7.118 -5.507 1.00 94.50 95 ASP A O 1
ATOM 768 N N . GLU A 1 96 ? 12.798 6.085 -7.185 1.00 96.81 96 GLU A N 1
ATOM 769 C CA . GLU A 1 96 ? 12.680 7.250 -8.070 1.00 96.81 96 GLU A CA 1
ATOM 770 C C . GLU A 1 96 ? 11.676 8.276 -7.537 1.00 96.81 96 GLU A C 1
ATOM 772 O O . GLU A 1 96 ? 12.023 9.437 -7.324 1.00 96.81 96 GLU A O 1
ATOM 777 N N . PHE A 1 97 ? 10.435 7.852 -7.288 1.00 95.38 97 PHE A N 1
ATOM 778 C CA . PHE A 1 97 ? 9.335 8.780 -7.024 1.00 95.38 97 PHE A CA 1
ATOM 779 C C . PHE A 1 97 ? 9.020 8.943 -5.545 1.00 95.38 97 PHE A C 1
ATOM 781 O O . PHE A 1 97 ? 8.505 9.979 -5.152 1.00 95.38 97 PHE A O 1
ATOM 788 N N . LYS A 1 98 ? 9.328 7.957 -4.696 1.00 91.81 98 LYS A N 1
ATOM 789 C CA . LYS A 1 98 ? 8.996 7.993 -3.261 1.00 91.81 98 LYS A CA 1
ATOM 790 C C . LYS A 1 98 ? 7.498 8.263 -3.032 1.00 91.81 98 LYS A C 1
ATOM 792 O O . LYS A 1 98 ? 6.697 7.339 -3.141 1.00 91.81 98 LYS A O 1
ATOM 797 N N . ASP A 1 99 ? 7.121 9.482 -2.652 1.00 90.19 99 ASP A N 1
ATOM 798 C CA . ASP A 1 99 ? 5.748 9.965 -2.461 1.00 90.19 99 ASP A CA 1
ATOM 799 C C . ASP A 1 99 ? 5.285 10.976 -3.529 1.00 90.19 99 ASP A C 1
ATOM 801 O O . ASP A 1 99 ? 4.144 11.444 -3.480 1.00 90.19 99 ASP A O 1
ATOM 805 N N . ASP A 1 100 ? 6.125 11.281 -4.515 1.00 95.00 100 ASP A N 1
ATOM 806 C CA . ASP A 1 100 ? 5.813 12.189 -5.612 1.00 95.00 100 ASP A CA 1
ATOM 807 C C . ASP A 1 100 ? 4.827 11.572 -6.618 1.00 95.00 100 ASP A C 1
ATOM 809 O O . ASP A 1 100 ? 4.645 10.354 -6.717 1.00 95.00 100 ASP A O 1
ATOM 813 N N . LEU A 1 101 ? 4.159 12.456 -7.362 1.00 96.06 101 LEU A N 1
ATOM 814 C CA . LEU A 1 101 ? 3.260 12.095 -8.455 1.00 96.06 101 LEU A CA 1
ATOM 815 C C . LEU A 1 101 ? 4.049 11.840 -9.741 1.00 96.06 101 LEU A C 1
ATOM 817 O O . LEU A 1 101 ? 4.967 12.590 -10.071 1.00 96.06 101 LEU A O 1
ATOM 821 N N . PHE A 1 102 ? 3.631 10.838 -10.507 1.00 96.94 102 PHE A N 1
ATOM 822 C CA . PHE A 1 102 ? 4.222 10.478 -11.795 1.00 96.94 102 PHE A CA 1
ATOM 823 C C . PHE A 1 102 ? 3.150 10.074 -12.804 1.00 96.94 102 PHE A C 1
ATOM 825 O O . PHE A 1 102 ? 2.037 9.713 -12.434 1.00 96.94 102 PHE A O 1
ATOM 832 N N . ASP A 1 103 ? 3.453 10.149 -14.095 1.00 96.19 103 ASP A N 1
ATOM 833 C CA . ASP A 1 103 ? 2.596 9.574 -15.131 1.00 96.19 103 ASP A CA 1
ATOM 834 C C . ASP A 1 103 ? 3.056 8.154 -15.504 1.00 96.19 103 ASP A C 1
ATOM 836 O O . ASP A 1 103 ? 4.065 7.637 -15.015 1.00 96.19 103 ASP A O 1
ATOM 840 N N . LEU A 1 104 ? 2.277 7.489 -16.358 1.00 94.62 104 LEU A N 1
ATOM 841 C CA . LEU A 1 104 ? 2.566 6.118 -16.779 1.00 94.62 104 LEU A CA 1
ATOM 842 C C . LEU A 1 104 ? 3.905 6.009 -17.529 1.00 94.62 104 LEU A C 1
ATOM 844 O O . LEU A 1 104 ? 4.609 5.014 -17.382 1.00 94.62 104 LEU A O 1
ATOM 848 N N . GLU A 1 105 ? 4.264 7.021 -18.320 1.00 96.25 105 GLU A N 1
ATOM 849 C CA . GLU A 1 105 ? 5.521 7.045 -19.074 1.00 96.25 105 GLU A CA 1
ATOM 850 C C . GLU A 1 105 ? 6.728 7.159 -18.133 1.00 96.25 105 GLU A C 1
ATOM 852 O O . GLU A 1 105 ? 7.705 6.422 -18.288 1.00 96.25 105 GLU A O 1
ATOM 857 N N . GLY A 1 106 ? 6.628 8.001 -17.102 1.00 96.94 106 GLY A N 1
ATOM 858 C CA . GLY A 1 106 ? 7.611 8.104 -16.031 1.00 96.94 106 GLY A CA 1
ATOM 859 C C . GLY A 1 106 ? 7.785 6.788 -15.276 1.00 96.94 106 GLY A C 1
ATOM 860 O O . GLY A 1 106 ? 8.918 6.369 -15.035 1.00 96.94 106 GLY A O 1
ATOM 861 N N . ALA A 1 107 ? 6.689 6.085 -14.973 1.00 97.19 107 ALA A N 1
ATOM 862 C CA . ALA A 1 107 ? 6.754 4.773 -14.332 1.00 97.19 107 ALA A CA 1
ATOM 863 C C . ALA A 1 107 ? 7.498 3.740 -15.194 1.00 97.19 107 ALA A C 1
ATOM 865 O O . ALA A 1 107 ? 8.418 3.079 -14.711 1.00 97.19 107 ALA A O 1
ATOM 866 N N . VAL A 1 108 ? 7.137 3.624 -16.478 1.00 97.94 108 VAL A N 1
ATOM 867 C CA . VAL A 1 108 ? 7.800 2.695 -17.409 1.00 97.94 108 VAL A CA 1
ATOM 868 C C . VAL A 1 108 ? 9.276 3.044 -17.559 1.00 97.94 108 VAL A C 1
ATOM 870 O O . VAL A 1 108 ? 10.115 2.152 -17.489 1.00 97.94 108 VAL A O 1
ATOM 873 N N . THR A 1 109 ? 9.610 4.331 -17.677 1.00 98.00 109 THR A N 1
ATOM 874 C CA . THR A 1 109 ? 10.999 4.797 -17.781 1.00 98.00 109 THR A CA 1
ATOM 875 C C . THR A 1 109 ? 11.818 4.406 -16.551 1.00 98.00 109 THR A C 1
ATOM 877 O O . THR A 1 109 ? 12.901 3.842 -16.689 1.00 98.00 109 THR A O 1
ATOM 880 N N . ALA A 1 110 ? 11.302 4.650 -15.343 1.00 97.62 110 ALA A N 1
ATOM 881 C CA . ALA A 1 110 ? 11.998 4.311 -14.102 1.00 97.62 110 ALA A CA 1
ATOM 882 C C . ALA A 1 110 ? 12.260 2.799 -13.977 1.00 97.62 110 ALA A C 1
ATOM 884 O O . ALA A 1 110 ? 13.355 2.383 -13.594 1.00 97.62 110 ALA A O 1
ATOM 885 N N . VAL A 1 111 ? 11.280 1.966 -14.346 1.00 97.75 111 VAL A N 1
ATOM 886 C CA . VAL A 1 111 ? 11.440 0.504 -14.339 1.00 97.75 111 VAL A CA 1
ATOM 887 C C . VAL A 1 111 ? 12.416 0.051 -15.426 1.00 97.75 111 VAL A C 1
ATOM 889 O O . VAL A 1 111 ? 13.313 -0.739 -15.133 1.00 97.75 111 VAL A O 1
ATOM 892 N N . ALA A 1 112 ? 12.314 0.583 -16.646 1.00 97.44 112 ALA A N 1
ATOM 893 C CA . ALA A 1 112 ? 13.200 0.242 -17.759 1.00 97.44 112 ALA A CA 1
ATOM 894 C C . ALA A 1 112 ? 14.666 0.556 -17.435 1.00 97.44 112 ALA A C 1
ATOM 896 O O . ALA A 1 112 ? 15.536 -0.274 -17.677 1.00 97.44 112 ALA A O 1
ATOM 897 N N . LEU A 1 113 ? 14.947 1.695 -16.789 1.00 96.06 113 LEU A N 1
ATOM 898 C CA . LEU A 1 113 ? 16.297 2.041 -16.326 1.00 96.06 113 LEU A CA 1
ATOM 899 C C . LEU A 1 113 ? 16.859 1.046 -15.298 1.00 96.06 113 LEU A C 1
ATOM 901 O O . LEU A 1 113 ? 18.076 0.912 -15.170 1.00 96.06 113 LEU A O 1
ATOM 905 N N . LYS A 1 114 ? 15.991 0.357 -14.549 1.00 95.19 114 LYS A N 1
ATOM 906 C CA . LYS A 1 114 ? 16.395 -0.633 -13.547 1.00 95.19 114 LYS A CA 1
ATOM 907 C C . LYS A 1 114 ? 16.687 -2.002 -14.155 1.00 95.19 114 LYS A C 1
ATOM 909 O O . LYS A 1 114 ? 17.607 -2.669 -13.680 1.00 95.19 114 LYS A O 1
ATOM 914 N N . ILE A 1 115 ? 15.884 -2.433 -15.126 1.00 94.44 115 ILE A N 1
ATOM 915 C CA . ILE A 1 115 ? 15.918 -3.805 -15.660 1.00 94.44 115 ILE A CA 1
ATOM 916 C C . ILE A 1 115 ? 16.513 -3.916 -17.070 1.00 94.44 115 ILE A C 1
ATOM 918 O O . ILE A 1 115 ? 16.751 -5.031 -17.519 1.00 94.44 115 ILE A O 1
ATOM 922 N N . ASP A 1 116 ? 16.785 -2.785 -17.727 1.00 94.12 116 ASP A N 1
ATOM 923 C CA . ASP A 1 116 ? 17.340 -2.678 -19.087 1.00 94.12 116 ASP A CA 1
ATOM 924 C C . ASP A 1 116 ? 16.463 -3.324 -20.181 1.00 94.12 116 ASP A C 1
ATOM 926 O O . ASP A 1 116 ? 16.960 -3.864 -21.167 1.00 94.12 116 ASP A O 1
ATOM 930 N N . ASP A 1 117 ? 15.138 -3.275 -20.005 1.00 95.25 117 ASP A N 1
ATOM 931 C CA . ASP A 1 117 ? 14.145 -3.796 -20.953 1.00 95.25 117 ASP A CA 1
ATOM 932 C C . ASP A 1 117 ? 12.845 -2.972 -20.870 1.00 95.25 117 ASP A C 1
ATOM 934 O O . ASP A 1 117 ? 12.155 -2.978 -19.849 1.00 95.25 117 ASP A O 1
ATOM 938 N N . GLU A 1 118 ? 12.523 -2.215 -21.926 1.00 94.69 118 GLU A N 1
ATOM 939 C CA . GLU A 1 118 ? 11.341 -1.339 -21.957 1.00 94.69 118 GLU A CA 1
ATOM 940 C C . GLU A 1 118 ? 10.025 -2.118 -22.126 1.00 94.69 118 GLU A C 1
ATOM 942 O O . GLU A 1 118 ? 9.007 -1.755 -21.527 1.00 94.69 118 GLU A O 1
ATOM 947 N N . ASP A 1 119 ? 10.031 -3.190 -22.921 1.00 95.00 119 ASP A N 1
ATOM 948 C CA . ASP A 1 119 ? 8.830 -3.990 -23.171 1.00 95.00 119 ASP A CA 1
ATOM 949 C C . ASP A 1 119 ? 8.429 -4.738 -21.893 1.00 95.00 119 ASP A C 1
ATOM 951 O O . ASP A 1 119 ? 7.258 -4.723 -21.493 1.00 95.00 119 ASP A O 1
ATOM 955 N N . GLU A 1 120 ? 9.415 -5.305 -21.196 1.00 96.19 120 GLU A N 1
ATOM 956 C CA . GLU A 1 120 ? 9.217 -5.936 -19.892 1.00 96.19 120 GLU A CA 1
ATOM 957 C C . GLU A 1 120 ? 8.815 -4.901 -18.828 1.00 96.19 120 GLU A C 1
ATOM 959 O O . GLU A 1 120 ? 7.917 -5.150 -18.020 1.00 96.19 120 GLU A O 1
ATOM 964 N N . ALA A 1 121 ? 9.399 -3.697 -18.852 1.00 97.38 121 ALA A N 1
ATOM 965 C CA . ALA A 1 121 ? 9.036 -2.626 -17.926 1.00 97.38 121 ALA A CA 1
ATOM 966 C C . ALA A 1 121 ? 7.565 -2.220 -18.057 1.00 97.38 121 ALA A C 1
ATOM 968 O O . ALA A 1 121 ? 6.883 -2.025 -17.047 1.00 97.38 121 ALA A O 1
ATOM 969 N N . ARG A 1 122 ? 7.050 -2.136 -19.289 1.00 97.38 122 ARG A N 1
ATOM 970 C CA . ARG A 1 122 ? 5.633 -1.851 -19.537 1.00 97.38 122 ARG A CA 1
ATOM 971 C C . ARG A 1 122 ? 4.736 -2.945 -18.962 1.00 97.38 122 ARG A C 1
ATOM 973 O O . ARG A 1 122 ? 3.767 -2.625 -18.276 1.00 97.38 122 ARG A O 1
ATOM 980 N N . TRP A 1 123 ? 5.091 -4.215 -19.161 1.00 96.31 123 TRP A N 1
ATOM 981 C CA . TRP A 1 123 ? 4.352 -5.331 -18.568 1.00 96.31 123 TRP A CA 1
ATOM 982 C C . TRP A 1 123 ? 4.356 -5.288 -17.032 1.00 96.31 123 TRP A C 1
ATOM 984 O O . TRP A 1 123 ? 3.308 -5.465 -16.409 1.00 96.31 123 TRP A O 1
ATOM 994 N N . ILE A 1 124 ? 5.503 -4.992 -16.412 1.00 96.81 124 ILE A N 1
ATOM 995 C CA . ILE A 1 124 ? 5.624 -4.865 -14.953 1.00 96.81 124 ILE A CA 1
ATOM 996 C C . ILE A 1 124 ? 4.737 -3.739 -14.423 1.00 96.81 124 ILE A C 1
ATOM 998 O O . ILE A 1 124 ? 4.021 -3.941 -13.444 1.00 96.81 124 ILE A O 1
ATOM 1002 N N . VAL A 1 125 ? 4.756 -2.561 -15.052 1.00 97.06 125 VAL A N 1
ATOM 1003 C CA . VAL A 1 125 ? 3.934 -1.421 -14.617 1.00 97.06 125 VAL A CA 1
ATOM 1004 C C . VAL A 1 125 ? 2.442 -1.744 -14.728 1.00 97.06 125 VAL A C 1
ATOM 1006 O O . VAL A 1 125 ? 1.699 -1.483 -13.780 1.00 97.06 125 VAL A O 1
ATOM 1009 N N . ASP A 1 126 ? 2.010 -2.382 -15.818 1.00 9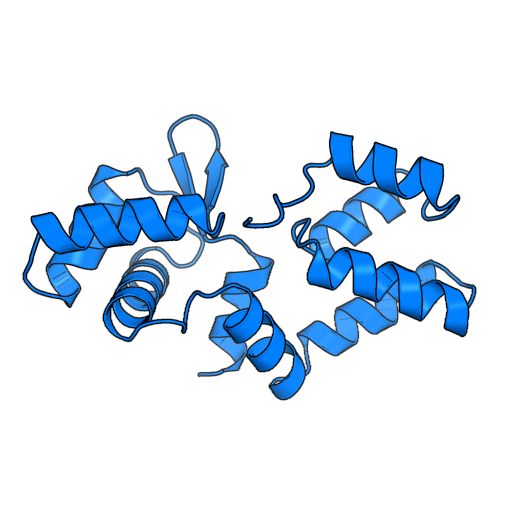5.56 126 ASP A N 1
ATOM 1010 C CA . ASP A 1 126 ? 0.624 -2.840 -15.975 1.00 95.56 126 ASP A CA 1
ATOM 1011 C C . ASP A 1 126 ? 0.243 -3.875 -14.903 1.00 95.56 126 ASP A C 1
ATOM 1013 O O . ASP A 1 126 ? -0.864 -3.850 -14.356 1.00 95.56 126 ASP A O 1
ATOM 1017 N N . PHE A 1 127 ? 1.167 -4.776 -14.550 1.00 94.94 127 PHE A N 1
ATOM 1018 C CA . PHE A 1 127 ? 0.947 -5.759 -13.492 1.00 94.94 127 PHE A CA 1
ATOM 1019 C C . PHE A 1 127 ? 0.829 -5.096 -12.114 1.00 94.94 127 PHE A C 1
ATOM 1021 O O . PHE A 1 127 ? -0.068 -5.430 -11.341 1.00 94.94 127 PHE A O 1
ATOM 1028 N N . LEU A 1 128 ? 1.692 -4.126 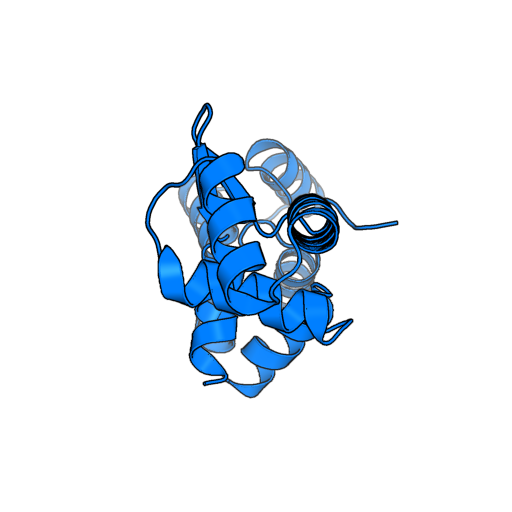-11.809 1.00 95.19 128 LEU A N 1
ATOM 1029 C CA . LEU A 1 128 ? 1.638 -3.344 -10.574 1.00 95.19 128 LEU A CA 1
ATOM 1030 C C . LEU A 1 128 ? 0.329 -2.539 -10.468 1.00 95.19 128 LEU A C 1
ATOM 1032 O O . LEU A 1 128 ? -0.295 -2.523 -9.402 1.00 95.19 128 LEU A O 1
ATOM 1036 N N . ASP A 1 129 ? -0.152 -1.951 -11.567 1.00 93.75 129 ASP A N 1
ATOM 1037 C CA . ASP A 1 129 ? -1.464 -1.288 -11.604 1.00 93.75 129 ASP A CA 1
ATOM 1038 C C . ASP A 1 129 ? -2.608 -2.285 -11.358 1.00 93.75 129 ASP A C 1
ATOM 1040 O O . ASP A 1 129 ? -3.527 -2.005 -10.584 1.00 93.75 129 ASP A O 1
ATOM 1044 N N . ALA A 1 130 ? -2.522 -3.496 -11.919 1.00 92.44 130 ALA A N 1
ATOM 1045 C CA . ALA A 1 130 ? -3.489 -4.565 -11.668 1.00 92.44 130 ALA A CA 1
ATOM 1046 C C . ALA A 1 130 ? -3.472 -5.070 -10.210 1.00 92.44 130 ALA A C 1
ATOM 1048 O O . ALA A 1 130 ? -4.520 -5.460 -9.684 1.00 92.44 130 ALA A O 1
ATOM 1049 N N . LEU A 1 131 ? -2.314 -5.024 -9.541 1.00 92.06 131 LEU A N 1
ATOM 1050 C CA . LEU A 1 131 ? -2.183 -5.241 -8.095 1.00 92.06 131 LEU A CA 1
ATOM 1051 C C . LEU A 1 131 ? -2.704 -4.058 -7.263 1.00 92.06 131 LEU A C 1
ATOM 1053 O O . LEU A 1 131 ? -2.844 -4.184 -6.050 1.00 92.06 131 LEU A O 1
ATOM 1057 N N . GLN A 1 132 ? -3.041 -2.935 -7.901 1.00 92.19 132 GLN A N 1
ATOM 1058 C CA . GLN A 1 132 ? -3.553 -1.713 -7.281 1.00 92.19 132 GLN A CA 1
ATOM 1059 C C . GLN A 1 132 ? -2.583 -1.043 -6.305 1.00 92.19 132 GLN A C 1
ATOM 1061 O O . GLN A 1 132 ? -3.003 -0.408 -5.330 1.00 92.19 132 GLN A O 1
ATOM 1066 N N . VAL A 1 133 ? -1.285 -1.150 -6.595 1.00 93.69 133 VAL A N 1
ATOM 1067 C CA . VAL A 1 133 ? -0.229 -0.477 -5.825 1.00 93.69 133 VAL A CA 1
ATOM 1068 C C . VAL A 1 133 ? -0.137 1.020 -6.126 1.00 93.69 133 VAL A C 1
ATOM 1070 O O . VAL A 1 133 ? 0.708 1.697 -5.545 1.00 93.69 133 VAL A O 1
ATOM 1073 N N . PHE A 1 134 ? -0.989 1.533 -7.018 1.00 94.62 134 PHE A N 1
ATOM 1074 C CA . PHE A 1 134 ? -1.091 2.949 -7.345 1.00 94.62 134 PHE A CA 1
ATOM 1075 C C . PHE A 1 134 ? -2.396 3.554 -6.831 1.00 94.62 134 PHE A C 1
ATOM 1077 O O . PHE A 1 134 ? -3.481 2.991 -7.005 1.00 94.62 134 PHE A O 1
ATOM 1084 N N . ASP A 1 135 ? -2.282 4.740 -6.247 1.00 92.50 135 ASP A N 1
ATOM 1085 C CA . ASP A 1 135 ? -3.379 5.685 -6.099 1.00 92.50 135 ASP A CA 1
ATOM 1086 C C . ASP A 1 135 ? -3.426 6.593 -7.336 1.00 92.50 135 ASP A C 1
ATOM 1088 O O . ASP A 1 135 ? -2.397 6.889 -7.945 1.00 92.50 135 ASP A O 1
ATOM 1092 N N . ARG A 1 136 ? -4.633 7.007 -7.737 1.00 90.50 136 ARG A N 1
ATOM 1093 C CA . ARG A 1 136 ? -4.856 7.824 -8.938 1.00 90.50 136 ARG A CA 1
ATOM 1094 C C . ARG A 1 136 ? -5.293 9.230 -8.548 1.00 90.50 136 ARG A C 1
ATOM 1096 O O . ARG A 1 136 ? -6.326 9.389 -7.897 1.00 90.50 136 ARG A O 1
ATOM 1103 N N . GLU A 1 137 ? -4.536 10.222 -8.999 1.00 89.81 137 GLU A N 1
ATOM 1104 C CA . GLU A 1 137 ? -4.830 11.649 -8.868 1.00 89.81 137 GLU A CA 1
ATOM 1105 C C . GLU A 1 137 ? -4.922 12.244 -10.282 1.00 89.81 137 GLU A C 1
ATOM 1107 O O . GLU A 1 137 ? -3.917 12.545 -10.923 1.00 89.81 137 GLU A O 1
ATOM 1112 N N . ASP A 1 138 ? -6.145 12.342 -10.810 1.00 87.88 138 ASP A N 1
ATOM 1113 C CA . ASP A 1 138 ? -6.425 12.698 -12.207 1.00 87.88 138 ASP A CA 1
ATOM 1114 C C . ASP A 1 138 ? -5.681 11.802 -13.220 1.00 87.88 138 ASP A C 1
ATOM 1116 O O . ASP A 1 138 ? -5.982 10.612 -13.344 1.00 87.88 138 ASP A O 1
ATOM 1120 N N . ALA A 1 139 ? -4.739 12.374 -13.976 1.00 88.25 139 ALA A N 1
ATOM 1121 C CA . ALA A 1 139 ? -3.900 11.667 -14.945 1.00 88.25 139 ALA A CA 1
ATOM 1122 C C . ALA A 1 139 ? -2.582 11.155 -14.338 1.00 88.25 139 ALA A C 1
ATOM 1124 O O . ALA A 1 139 ? -1.803 10.510 -15.039 1.00 88.25 139 ALA A O 1
ATOM 1125 N N . GLN A 1 140 ? -2.328 11.453 -13.063 1.00 94.56 140 GLN A N 1
ATOM 1126 C CA . GLN A 1 140 ? -1.118 11.069 -12.355 1.00 94.56 140 GLN A CA 1
ATOM 1127 C C . GLN A 1 140 ? -1.375 9.898 -11.407 1.00 94.56 140 GLN A C 1
ATOM 1129 O O . GLN A 1 140 ? -2.497 9.613 -10.974 1.00 94.56 140 GLN A O 1
ATOM 1134 N N . LEU A 1 141 ? -0.292 9.205 -11.106 1.00 95.62 141 LEU A N 1
ATOM 1135 C CA . LEU A 1 141 ? -0.201 8.067 -10.221 1.00 95.62 141 LEU A CA 1
ATOM 1136 C C . LEU A 1 141 ? 0.677 8.447 -9.031 1.00 95.62 141 LEU A C 1
ATOM 1138 O O . LEU A 1 141 ? 1.627 9.218 -9.161 1.00 95.62 141 LEU A O 1
ATOM 1142 N N . ARG A 1 142 ? 0.376 7.859 -7.879 1.00 95.81 142 ARG A N 1
ATOM 1143 C CA . ARG A 1 142 ? 1.257 7.823 -6.710 1.00 95.81 142 ARG A CA 1
ATOM 1144 C C . ARG A 1 142 ? 1.344 6.387 -6.222 1.00 95.81 142 ARG A C 1
ATOM 1146 O O . ARG A 1 142 ? 0.368 5.648 -6.323 1.00 95.81 142 ARG A O 1
ATOM 1153 N N . LEU A 1 143 ? 2.474 5.988 -5.646 1.00 95.38 143 LEU A N 1
ATOM 1154 C CA . LEU A 1 143 ? 2.546 4.730 -4.903 1.00 95.38 143 LEU A CA 1
ATOM 1155 C C . LEU A 1 143 ? 1.582 4.742 -3.711 1.00 95.38 143 LEU A C 1
ATOM 1157 O O . LEU A 1 143 ? 1.548 5.693 -2.930 1.00 95.38 143 LEU A O 1
ATOM 1161 N N . GLU A 1 144 ? 0.833 3.654 -3.554 1.00 94.81 144 GLU A N 1
ATOM 1162 C CA . GLU A 1 144 ? -0.112 3.479 -2.459 1.00 94.81 144 GLU A CA 1
ATOM 1163 C C . GLU A 1 144 ? 0.612 3.588 -1.115 1.00 94.81 144 GLU A C 1
ATOM 1165 O O . GLU A 1 144 ? 1.569 2.861 -0.829 1.00 94.81 144 GLU A O 1
ATOM 1170 N N . SER A 1 145 ? 0.151 4.532 -0.298 1.00 92.75 145 SER A N 1
ATOM 1171 C CA . SER A 1 145 ? 0.856 4.966 0.908 1.00 92.75 145 SER A CA 1
ATOM 1172 C C . SER A 1 145 ? 1.101 3.855 1.933 1.00 92.75 145 SER A C 1
ATOM 1174 O O . SER A 1 145 ? 2.211 3.765 2.460 1.00 92.75 145 SER A O 1
ATOM 1176 N N . VAL A 1 146 ? 0.115 2.991 2.199 1.00 93.06 146 VAL A N 1
ATOM 1177 C CA . VAL A 1 146 ? 0.229 1.932 3.211 1.00 93.06 146 VAL A CA 1
ATOM 1178 C C . VAL A 1 146 ? 1.247 0.880 2.785 1.00 93.06 146 VAL A C 1
ATOM 1180 O O . VAL A 1 146 ? 2.119 0.516 3.572 1.00 93.06 146 VAL A O 1
ATOM 1183 N N . LEU A 1 147 ? 1.186 0.424 1.536 1.00 93.06 147 LEU A N 1
ATOM 1184 C CA . LEU A 1 147 ? 2.135 -0.527 0.974 1.00 93.06 147 LEU A CA 1
ATOM 1185 C C . LEU A 1 147 ? 3.545 0.048 0.940 1.00 93.06 147 LEU A C 1
ATOM 1187 O O . LEU A 1 147 ? 4.469 -0.612 1.413 1.00 93.06 147 LEU A O 1
ATOM 1191 N N . ARG A 1 148 ? 3.706 1.286 0.467 1.00 93.12 148 ARG A N 1
ATOM 1192 C CA . ARG A 1 148 ? 5.006 1.963 0.426 1.00 93.12 148 ARG A CA 1
ATOM 1193 C C . ARG A 1 148 ? 5.642 2.041 1.813 1.00 93.12 148 ARG A C 1
ATOM 1195 O O . ARG A 1 148 ? 6.814 1.708 1.975 1.00 93.12 148 ARG A O 1
ATOM 1202 N N . GLU A 1 149 ? 4.878 2.443 2.826 1.00 91.31 149 GLU A N 1
ATOM 1203 C CA . GLU A 1 149 ? 5.368 2.505 4.206 1.00 91.31 149 GLU A CA 1
ATOM 1204 C C . GLU A 1 149 ? 5.728 1.123 4.757 1.00 91.31 149 GLU A C 1
ATOM 1206 O O . GLU A 1 149 ? 6.771 0.963 5.392 1.00 91.31 149 GLU A O 1
ATOM 1211 N N . CYS A 1 150 ? 4.912 0.102 4.483 1.00 90.81 150 CYS A N 1
ATOM 1212 C CA . CYS A 1 150 ? 5.214 -1.264 4.898 1.00 90.81 150 CYS A CA 1
ATOM 1213 C C . CYS A 1 150 ? 6.474 -1.819 4.222 1.00 90.81 150 CYS A C 1
ATOM 1215 O O . CYS A 1 150 ? 7.251 -2.518 4.872 1.00 90.81 150 CYS A O 1
ATOM 1217 N N . VAL A 1 151 ? 6.706 -1.498 2.949 1.00 89.19 151 VAL A N 1
ATOM 1218 C CA . VAL A 1 151 ? 7.925 -1.880 2.224 1.00 89.19 151 VAL A CA 1
ATOM 1219 C C . VAL A 1 151 ? 9.147 -1.152 2.784 1.00 89.19 151 VAL A C 1
ATOM 1221 O O . VAL A 1 151 ? 10.166 -1.793 3.031 1.00 89.19 151 VAL A O 1
ATOM 1224 N N . ALA A 1 152 ? 9.037 0.145 3.086 1.00 88.00 152 ALA A N 1
ATOM 1225 C CA . ALA A 1 152 ? 10.127 0.926 3.674 1.00 88.00 152 ALA A CA 1
ATOM 1226 C C . ALA A 1 152 ? 10.587 0.393 5.046 1.00 88.00 152 ALA A C 1
ATOM 1228 O O . ALA A 1 152 ? 11.755 0.527 5.404 1.00 88.00 152 ALA A O 1
ATOM 1229 N N . LEU A 1 153 ? 9.696 -0.246 5.811 1.00 84.69 153 LEU A N 1
ATOM 1230 C CA . LEU A 1 153 ? 10.031 -0.877 7.094 1.00 84.69 153 LEU A CA 1
ATOM 1231 C C . LEU A 1 153 ? 10.805 -2.198 6.961 1.00 84.69 153 LEU A C 1
ATOM 1233 O O . LEU A 1 153 ? 11.381 -2.656 7.954 1.00 84.69 153 LEU A O 1
ATOM 1237 N N . ASN A 1 154 ? 10.812 -2.800 5.768 1.00 70.88 154 ASN A N 1
ATOM 1238 C CA . ASN A 1 154 ? 11.505 -4.056 5.470 1.00 70.88 154 ASN A CA 1
ATOM 1239 C C . ASN A 1 154 ? 12.952 -3.857 4.986 1.00 70.88 154 ASN A C 1
ATOM 1241 O O . ASN A 1 154 ? 13.648 -4.857 4.793 1.00 70.88 154 ASN A O 1
ATOM 1245 N N . GLY A 1 155 ? 13.373 -2.602 4.780 1.00 57.94 155 GLY A N 1
ATOM 1246 C CA . GLY A 1 155 ? 14.729 -2.205 4.384 1.00 57.94 155 GLY A CA 1
ATOM 1247 C C . GLY A 1 155 ? 15.728 -2.127 5.532 1.00 57.94 155 GLY A C 1
ATOM 1248 O O . GLY A 1 155 ? 15.320 -1.855 6.688 1.00 57.94 155 GLY A O 1
#

Foldseek 3Di:
DQDDFDDLVNLVVVCVVLVDLPDPVLSVLQCVLCVSHPVLVVQLSVVCVVPVDSVVSSVVSVVLLVDLVSLVVVLVVLCCVVDPLSVQLVVLCCVPAVFHKDALVVSLVSSCVRPVDSVVSNVSSVVCVVSVQWDDDPRITGGRDSNSSSVVSND

pLDDT: mean 89.5, std 8.11, range [42.38, 98.0]

Secondary structure (DSSP, 8-state):
-PPPP--HHHHHHHHHHHT---SHHHHHHHHHHHTT-HHHHHHHHHHHHHH--HHHHHHHHHHHHT-HHHHHHHHHHHTTTSSHHHHHHHHHHHHHHTTS-B-HHHHHHHHHHHHS-HHHHHHHHHHHHHTT-EEEETTEEEE-HHHHHHHHTT-

Radius of gyration: 16.4 Å; chains: 1; bounding box: 40×26×45 Å